Protein AF-A0A929FYB1-F1 (afdb_monomer_lite)

Foldseek 3Di:
DQDLLLVLCVVLCQQVDDDPDCVVSPPLPRPGQLPSSLVVLLVCCVDNPVNLVSLVSNLNSCVSHVSCLDPVSLVVLLVSLVVSVVPHDYDPVSNVSSVVSNVVSVVVPD

Radius of gyration: 14.01 Å; chains: 1; bounding box: 34×35×35 Å

Sequence (110 aa):
MKANLAYWAYWVGEIPEQWTSDAEMLTDGQPWSGELLLNSLLGGLENAPYRDLCAHALNALIPYRRGLDRPDLRKRVLDVIDRVTDTHEFARDSLRKLDQLSYALRSSHV

Secondary structure (DSSP, 8-state):
----HHHHHHHTT-S-S---SGGGGG-TT----SHHHHHHHHHHHHH-TTHHHHHHHHHHHHHH-GGG--HHHHHHHHHHHHHHHHHS---HHHHHHHHHHHHHHHH---

Organism: NCBI:txid2781240

Structure (mmCIF, N/CA/C/O backbone):
data_AF-A0A929FYB1-F1
#
_entry.id   AF-A0A929FYB1-F1
#
loop_
_atom_site.group_PDB
_atom_site.id
_atom_site.type_symbol
_atom_site.label_atom_id
_atom_site.label_alt_id
_atom_site.label_comp_id
_atom_site.label_asym_id
_atom_site.label_entity_id
_atom_site.label_seq_id
_atom_site.pdbx_PDB_ins_code
_atom_site.Cartn_x
_atom_site.Cartn_y
_atom_site.Cartn_z
_atom_site.occupancy
_atom_site.B_iso_or_equiv
_atom_site.auth_seq_id
_atom_site.auth_comp_id
_atom_site.auth_asym_id
_atom_site.auth_atom_id
_atom_site.pdbx_PDB_model_num
ATOM 1 N N . MET A 1 1 ? 13.240 -4.467 7.835 1.00 46.31 1 MET A N 1
ATOM 2 C CA . MET A 1 1 ? 13.465 -4.837 6.422 1.00 46.31 1 MET A CA 1
ATOM 3 C C . MET A 1 1 ? 13.013 -3.673 5.553 1.00 46.31 1 MET A C 1
ATOM 5 O O . MET A 1 1 ? 11.919 -3.172 5.787 1.00 46.31 1 MET A O 1
ATOM 9 N N . LYS A 1 2 ? 13.861 -3.172 4.649 1.00 58.88 2 LYS A N 1
ATOM 10 C CA . LYS A 1 2 ? 13.502 -2.088 3.718 1.00 58.88 2 LYS A CA 1
ATOM 11 C C . LYS A 1 2 ? 12.779 -2.739 2.533 1.00 58.88 2 LYS A C 1
ATOM 13 O O . LYS A 1 2 ? 13.331 -3.664 1.946 1.00 58.88 2 LYS A O 1
ATOM 18 N N . ALA A 1 3 ? 11.543 -2.340 2.237 1.00 66.44 3 ALA A N 1
ATOM 19 C CA . ALA A 1 3 ? 10.847 -2.840 1.052 1.00 66.44 3 ALA A CA 1
ATOM 20 C C . ALA A 1 3 ? 11.565 -2.307 -0.197 1.00 66.44 3 ALA A C 1
ATOM 22 O O . ALA A 1 3 ? 11.828 -1.106 -0.276 1.00 66.44 3 ALA A O 1
ATOM 23 N N . ASN A 1 4 ? 11.893 -3.177 -1.155 1.00 82.56 4 ASN A N 1
ATOM 24 C CA . ASN A 1 4 ? 12.414 -2.736 -2.448 1.00 82.56 4 ASN A CA 1
ATOM 25 C C . ASN A 1 4 ? 11.244 -2.223 -3.302 1.00 82.56 4 ASN A C 1
ATOM 27 O O . ASN A 1 4 ? 10.720 -2.938 -4.144 1.00 82.56 4 ASN A O 1
ATOM 31 N N . LEU A 1 5 ? 10.772 -1.008 -3.031 1.00 84.75 5 LEU A N 1
ATOM 32 C CA . LEU A 1 5 ? 9.570 -0.463 -3.667 1.00 84.75 5 LEU A CA 1
ATOM 33 C C . LEU A 1 5 ? 9.693 -0.366 -5.191 1.00 84.75 5 LEU A C 1
ATOM 35 O O . LEU A 1 5 ? 8.701 -0.576 -5.877 1.00 84.75 5 LEU A O 1
ATOM 39 N N . ALA A 1 6 ? 10.898 -0.118 -5.711 1.00 82.62 6 ALA A N 1
ATOM 40 C CA . ALA A 1 6 ? 11.159 -0.100 -7.146 1.00 82.62 6 ALA A CA 1
ATOM 41 C C . ALA A 1 6 ? 10.935 -1.488 -7.774 1.00 82.62 6 ALA A C 1
ATOM 43 O O . ALA A 1 6 ? 10.282 -1.592 -8.806 1.00 82.62 6 ALA A O 1
ATOM 44 N N . TYR A 1 7 ? 11.370 -2.565 -7.110 1.00 83.56 7 TYR A N 1
ATOM 45 C CA . TYR A 1 7 ? 11.063 -3.937 -7.538 1.00 83.56 7 TYR A CA 1
ATOM 46 C C . TYR A 1 7 ? 9.561 -4.221 -7.586 1.00 83.56 7 TYR A C 1
ATOM 48 O O . TYR A 1 7 ? 9.061 -4.796 -8.548 1.00 83.56 7 TYR A O 1
ATOM 56 N N . TRP A 1 8 ? 8.834 -3.810 -6.547 1.00 86.19 8 TRP A N 1
ATOM 57 C CA . TRP A 1 8 ? 7.390 -4.019 -6.488 1.00 86.19 8 TRP A CA 1
ATOM 58 C C . TRP A 1 8 ? 6.661 -3.197 -7.551 1.00 86.19 8 TRP A C 1
ATOM 60 O O . TRP A 1 8 ? 5.747 -3.716 -8.181 1.00 86.19 8 TRP A O 1
ATOM 70 N N . ALA A 1 9 ? 7.095 -1.959 -7.791 1.00 86.12 9 ALA A N 1
ATOM 71 C CA . ALA A 1 9 ? 6.581 -1.097 -8.851 1.00 86.12 9 ALA A CA 1
ATOM 72 C C . ALA A 1 9 ? 6.799 -1.702 -10.246 1.00 86.12 9 ALA A C 1
ATOM 74 O O . ALA A 1 9 ? 5.881 -1.721 -11.061 1.00 86.12 9 ALA A O 1
ATOM 75 N N . TYR A 1 10 ? 7.985 -2.258 -10.502 1.00 84.00 10 TYR A N 1
ATOM 76 C CA . TYR A 1 10 ? 8.262 -3.005 -11.727 1.00 84.00 10 TYR A CA 1
ATOM 77 C C . TYR A 1 10 ? 7.347 -4.228 -11.866 1.00 84.00 10 TYR A C 1
ATOM 79 O O . TYR A 1 10 ? 6.719 -4.417 -12.903 1.00 84.00 10 TYR A O 1
ATOM 87 N N . TRP A 1 11 ? 7.195 -5.022 -10.802 1.00 85.56 11 TRP A N 1
ATOM 88 C CA . TRP A 1 11 ? 6.376 -6.236 -10.836 1.00 85.56 11 TRP A CA 1
ATOM 89 C C . TRP A 1 11 ? 4.887 -5.964 -11.099 1.00 85.56 11 TRP A C 1
ATOM 91 O O . TRP A 1 11 ? 4.240 -6.736 -11.803 1.00 85.56 11 TRP A O 1
ATOM 101 N N . VAL A 1 12 ? 4.343 -4.854 -10.586 1.00 87.50 12 VAL A N 1
ATOM 102 C CA . VAL A 1 12 ? 2.955 -4.436 -10.876 1.00 87.50 12 VAL A CA 1
ATOM 103 C C . VAL A 1 12 ? 2.799 -3.744 -12.239 1.00 87.50 12 VAL A C 1
ATOM 105 O O . VAL A 1 12 ? 1.701 -3.304 -12.573 1.00 87.50 12 VAL A O 1
ATOM 108 N N . GLY A 1 13 ? 3.877 -3.638 -13.025 1.00 86.38 13 GLY A N 1
ATOM 109 C CA . GLY A 1 13 ? 3.880 -3.030 -14.357 1.00 86.38 13 GLY A CA 1
ATOM 110 C C . GLY A 1 13 ? 3.882 -1.501 -14.359 1.00 86.38 13 GLY A C 1
ATOM 111 O O . GLY A 1 13 ? 3.532 -0.894 -15.367 1.00 86.38 13 GLY A O 1
ATOM 112 N N . GLU A 1 14 ? 4.238 -0.860 -13.243 1.00 85.75 14 GLU A N 1
ATOM 113 C CA . GLU A 1 14 ? 4.290 0.603 -13.152 1.00 85.75 14 GLU A CA 1
ATOM 114 C C . GLU A 1 14 ? 5.549 1.200 -13.787 1.00 85.75 14 GLU A C 1
ATOM 116 O O . GLU A 1 14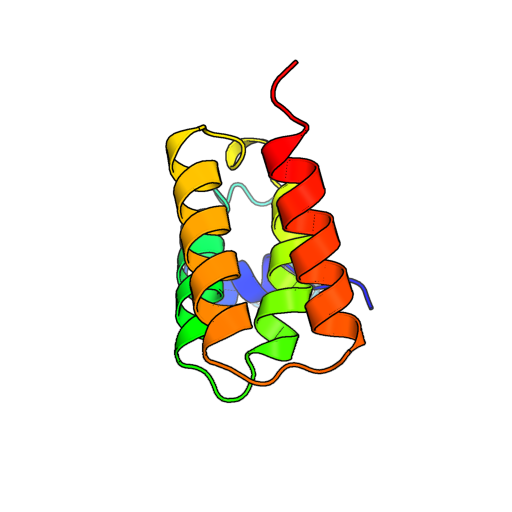 ? 5.532 2.338 -14.252 1.00 85.75 14 GLU A O 1
ATOM 121 N N . ILE A 1 15 ? 6.631 0.426 -13.814 1.00 84.00 15 ILE A N 1
ATOM 122 C CA . ILE A 1 15 ? 7.876 0.774 -14.494 1.00 84.00 15 ILE A CA 1
ATOM 123 C C . ILE A 1 15 ? 7.855 0.053 -15.850 1.00 84.00 15 ILE A C 1
ATOM 125 O O . ILE A 1 15 ? 7.897 -1.180 -15.861 1.00 84.00 15 ILE A O 1
ATOM 129 N N . PRO A 1 16 ? 7.723 0.777 -16.977 1.00 75.19 16 PRO A N 1
ATOM 130 C CA . PRO A 1 16 ? 7.608 0.169 -18.300 1.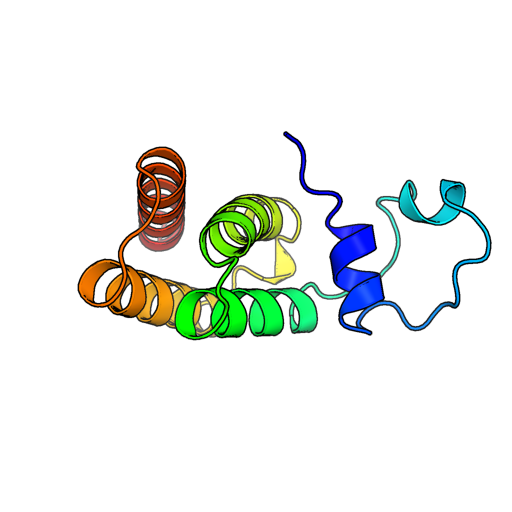00 75.19 16 PRO A CA 1
ATOM 131 C C . PRO A 1 16 ? 8.945 -0.359 -18.841 1.00 75.19 16 PRO A C 1
ATOM 133 O O . PRO A 1 16 ? 8.947 -1.145 -19.789 1.00 75.19 16 PRO A O 1
ATOM 136 N N . GLU A 1 17 ? 10.083 0.072 -18.285 1.00 76.94 17 GLU A N 1
ATOM 137 C CA . GLU A 1 17 ? 11.404 -0.388 -18.702 1.00 76.94 17 GLU A CA 1
ATOM 138 C C . GLU A 1 17 ? 11.627 -1.858 -18.338 1.00 76.94 17 GLU A C 1
ATOM 140 O O . GLU A 1 17 ? 11.501 -2.253 -17.182 1.00 76.94 17 GLU A O 1
ATOM 145 N N . GLN A 1 18 ? 12.044 -2.668 -19.313 1.00 74.06 18 GLN A N 1
ATOM 146 C CA . GLN A 1 18 ? 12.481 -4.034 -19.053 1.00 74.06 18 GLN A CA 1
ATOM 147 C C . GLN A 1 18 ? 13.856 -4.014 -18.380 1.00 74.06 18 GLN A C 1
ATOM 149 O O . GLN A 1 18 ? 14.853 -3.663 -19.012 1.00 74.06 18 GLN A O 1
ATOM 154 N N . TRP A 1 19 ? 13.916 -4.430 -17.117 1.00 73.06 19 TRP A N 1
ATOM 155 C CA . TRP A 1 19 ? 15.187 -4.558 -16.411 1.00 73.06 19 TRP A CA 1
ATOM 156 C C . TRP A 1 19 ? 15.906 -5.848 -16.800 1.00 73.06 19 TRP A C 1
ATOM 158 O O . TRP A 1 19 ? 15.334 -6.939 -16.809 1.00 73.06 19 TRP A O 1
ATOM 168 N N . THR A 1 20 ? 17.182 -5.703 -17.135 1.00 74.62 20 THR A N 1
ATOM 169 C CA . THR A 1 20 ? 18.097 -6.787 -17.509 1.00 74.62 20 THR A CA 1
ATOM 170 C C . THR A 1 20 ? 19.098 -7.107 -16.398 1.00 74.62 20 THR A C 1
ATOM 172 O O . THR A 1 20 ? 19.780 -8.131 -16.468 1.00 74.62 20 THR A O 1
ATOM 175 N N . SER A 1 21 ? 19.1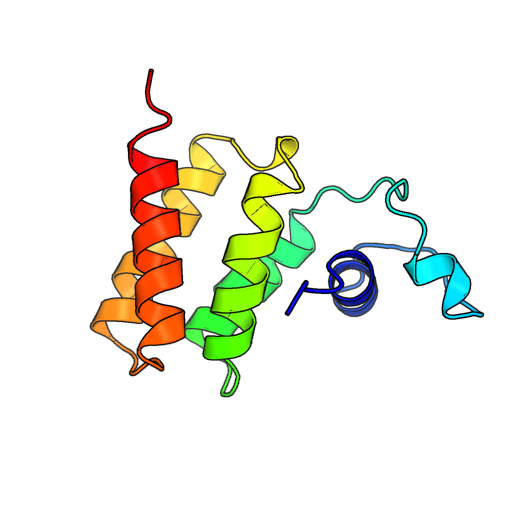76 -6.270 -15.355 1.00 70.75 21 SER A N 1
ATOM 176 C CA . SER A 1 21 ? 20.047 -6.476 -14.196 1.00 70.75 21 SER A CA 1
ATOM 177 C C . SER A 1 21 ? 19.458 -5.915 -12.900 1.00 70.75 21 SER A C 1
ATOM 179 O O . SER A 1 21 ? 18.869 -4.836 -12.885 1.00 70.75 21 SER A O 1
ATOM 181 N N . ASP A 1 22 ? 19.741 -6.582 -11.778 1.00 67.81 22 ASP A N 1
ATOM 182 C CA . ASP A 1 22 ? 19.376 -6.120 -10.433 1.00 67.81 22 ASP A CA 1
ATOM 183 C C . ASP A 1 22 ? 19.969 -4.742 -10.075 1.00 67.81 22 ASP A C 1
ATOM 185 O O . ASP A 1 22 ? 19.460 -4.053 -9.191 1.00 67.81 22 ASP A O 1
ATOM 189 N N . ALA A 1 23 ? 21.026 -4.301 -10.768 1.00 66.50 23 ALA A N 1
ATOM 190 C CA . ALA A 1 23 ? 21.598 -2.968 -10.581 1.00 66.50 23 ALA A CA 1
ATOM 191 C C . ALA A 1 23 ? 20.607 -1.844 -10.946 1.00 66.50 23 ALA A C 1
ATOM 193 O O . ALA A 1 23 ? 20.613 -0.791 -10.309 1.00 66.50 23 ALA A O 1
ATOM 194 N N . GLU A 1 24 ? 19.715 -2.081 -11.913 1.00 62.50 24 GLU A N 1
ATOM 195 C CA . GLU A 1 24 ? 18.678 -1.130 -12.345 1.00 62.50 24 GLU A CA 1
ATOM 196 C C . GLU A 1 24 ? 17.577 -0.970 -11.279 1.00 62.50 24 GLU A C 1
ATOM 198 O O . GLU A 1 24 ? 16.936 0.077 -11.167 1.00 62.50 24 GLU A O 1
ATOM 203 N N . MET A 1 25 ? 17.434 -1.968 -10.401 1.00 63.12 25 MET A N 1
ATOM 204 C CA . MET A 1 25 ? 16.515 -1.947 -9.259 1.00 63.12 25 MET A CA 1
ATOM 205 C C . MET A 1 25 ? 16.990 -1.019 -8.131 1.00 63.12 25 MET A C 1
ATOM 207 O O . MET A 1 25 ? 16.205 -0.685 -7.244 1.00 63.12 25 MET A O 1
ATOM 211 N N . LEU A 1 26 ? 18.273 -0.629 -8.128 1.00 63.41 26 LEU A N 1
ATOM 212 C CA . LEU A 1 26 ? 18.876 0.232 -7.102 1.00 63.41 26 LEU A CA 1
ATOM 213 C C . LEU A 1 26 ? 18.792 1.723 -7.450 1.00 63.41 26 LEU A C 1
ATOM 215 O O . LEU A 1 26 ? 19.105 2.571 -6.612 1.00 63.41 26 LEU A O 1
ATOM 219 N N . THR A 1 27 ? 18.361 2.065 -8.665 1.00 59.56 27 THR A N 1
ATOM 220 C CA . THR A 1 27 ? 18.146 3.455 -9.064 1.00 59.56 27 THR A CA 1
ATOM 221 C C . THR A 1 27 ? 16.842 3.995 -8.471 1.00 59.56 27 THR A C 1
ATOM 223 O O . THR A 1 27 ? 15.783 3.948 -9.091 1.00 59.56 27 THR A O 1
ATOM 226 N N . ASP A 1 28 ? 16.943 4.596 -7.279 1.00 56.12 28 ASP A N 1
ATOM 227 C CA . ASP A 1 28 ? 15.876 5.339 -6.569 1.00 56.12 28 ASP A CA 1
ATOM 228 C C . ASP A 1 28 ? 15.240 6.493 -7.405 1.00 56.12 28 ASP A C 1
ATOM 230 O O . ASP A 1 28 ? 14.283 7.138 -6.971 1.00 56.12 28 ASP A O 1
ATOM 234 N N . GLY A 1 29 ? 15.763 6.769 -8.608 1.00 56.44 29 GLY A N 1
ATOM 235 C CA . GLY A 1 29 ? 15.394 7.883 -9.490 1.00 56.44 29 GLY A CA 1
ATOM 236 C C . GLY A 1 29 ? 14.458 7.562 -10.664 1.00 56.44 29 GLY A C 1
ATOM 237 O O . GLY A 1 29 ? 14.177 8.466 -11.445 1.00 56.44 29 GLY A O 1
ATOM 238 N N . GLN A 1 30 ? 13.976 6.324 -10.820 1.00 63.94 30 GLN A N 1
ATOM 239 C CA . GLN A 1 30 ? 13.027 5.978 -11.892 1.00 63.94 30 GLN A CA 1
ATOM 240 C C . GLN A 1 30 ? 11.695 6.759 -11.726 1.00 63.94 30 GLN A C 1
ATOM 242 O O . GLN A 1 30 ? 11.145 6.776 -10.612 1.00 63.94 30 GLN A O 1
ATOM 247 N N . PRO A 1 31 ? 11.166 7.424 -12.778 1.00 71.06 31 PRO A N 1
ATOM 248 C CA . PRO A 1 31 ? 9.978 8.275 -12.696 1.00 71.06 31 PRO A CA 1
ATOM 249 C C . PRO A 1 31 ? 8.691 7.438 -12.711 1.00 71.06 31 PRO A C 1
ATOM 251 O O . PRO A 1 31 ? 7.959 7.411 -13.694 1.00 71.06 31 PRO A O 1
ATOM 254 N N . TRP A 1 32 ? 8.393 6.765 -11.601 1.00 82.75 32 TRP A N 1
ATOM 255 C CA . TRP A 1 32 ? 7.119 6.071 -11.398 1.00 82.75 32 TRP A CA 1
ATOM 256 C C . TRP A 1 32 ? 6.268 6.767 -10.334 1.00 82.75 32 TRP A C 1
ATOM 258 O O . TRP A 1 32 ? 6.789 7.298 -9.347 1.00 82.75 32 TRP A O 1
ATOM 268 N N . SER A 1 33 ? 4.951 6.780 -10.550 1.00 85.06 33 SER A N 1
ATOM 269 C CA . SER A 1 33 ? 4.006 7.612 -9.792 1.00 85.06 33 SER A CA 1
ATOM 270 C C . SER A 1 33 ? 3.774 7.137 -8.353 1.00 85.06 33 SER A C 1
ATOM 272 O O . SER A 1 33 ? 3.548 7.942 -7.453 1.00 85.06 33 SER A O 1
ATOM 274 N N . GLY A 1 34 ? 3.858 5.831 -8.122 1.00 89.25 34 GLY A N 1
ATOM 275 C CA . GLY A 1 34 ? 3.416 5.168 -6.906 1.00 89.25 34 GLY A CA 1
ATOM 276 C C . GLY A 1 34 ? 1.962 4.703 -6.925 1.00 89.25 34 GLY A C 1
ATOM 277 O O . GLY A 1 34 ? 1.579 3.935 -6.044 1.00 89.25 34 GLY A O 1
ATOM 278 N N . GLU A 1 35 ? 1.136 5.161 -7.870 1.00 91.00 35 GLU A N 1
ATOM 279 C CA . GLU A 1 35 ? -0.314 4.952 -7.826 1.00 91.00 35 GLU A CA 1
ATOM 280 C C . GLU A 1 35 ? -0.712 3.512 -8.170 1.00 91.00 35 GLU A C 1
ATOM 282 O O . GLU A 1 35 ? -1.595 2.950 -7.517 1.00 91.00 35 GLU A O 1
ATOM 287 N N . LEU A 1 36 ? -0.058 2.881 -9.152 1.00 91.94 36 LEU A N 1
ATOM 288 C CA . LEU A 1 36 ? -0.353 1.486 -9.503 1.00 91.94 36 LEU A CA 1
ATOM 289 C C . LEU A 1 36 ? 0.089 0.538 -8.389 1.00 91.94 36 LEU A C 1
ATOM 291 O O . LEU A 1 36 ? -0.688 -0.332 -7.986 1.00 91.94 36 LEU A O 1
ATOM 295 N N . LEU A 1 37 ? 1.275 0.754 -7.818 1.00 93.31 37 LEU A N 1
ATOM 296 C CA . LEU A 1 37 ? 1.711 -0.010 -6.657 1.00 93.31 37 LEU A CA 1
ATOM 297 C C . LEU A 1 37 ? 0.789 0.209 -5.454 1.00 93.31 37 LEU A C 1
ATOM 299 O O . LEU A 1 37 ? 0.399 -0.765 -4.815 1.00 93.31 37 LEU A O 1
ATOM 303 N N . LEU A 1 38 ? 0.383 1.449 -5.166 1.00 94.38 38 LEU A N 1
ATOM 304 C CA . LEU A 1 38 ? -0.581 1.737 -4.102 1.00 94.38 38 LEU A CA 1
ATOM 305 C C . LEU A 1 38 ? -1.870 0.931 -4.302 1.00 94.38 38 LEU A C 1
ATOM 307 O O . LEU A 1 38 ? -2.317 0.248 -3.383 1.00 94.38 38 LEU A O 1
ATOM 311 N N . ASN A 1 39 ? -2.433 0.954 -5.511 1.00 94.44 39 ASN A N 1
ATOM 312 C CA . ASN A 1 39 ? -3.636 0.196 -5.850 1.00 94.44 39 ASN A CA 1
ATOM 313 C C . ASN A 1 39 ? -3.453 -1.311 -5.642 1.00 94.44 39 ASN A C 1
ATOM 315 O O . ASN A 1 39 ? -4.313 -1.954 -5.038 1.00 94.44 39 ASN A O 1
ATOM 319 N N . SER A 1 40 ? -2.329 -1.864 -6.100 1.00 94.88 40 SER A N 1
ATOM 320 C CA . SER A 1 40 ? -2.024 -3.284 -5.931 1.00 94.88 40 SER A CA 1
ATOM 321 C C . SER A 1 40 ? -1.871 -3.670 -4.460 1.00 94.88 40 SER A C 1
ATOM 323 O O . SER A 1 40 ? -2.311 -4.750 -4.067 1.00 94.88 40 SER A O 1
ATOM 325 N N . LEU A 1 41 ? -1.259 -2.813 -3.639 1.00 95.50 41 LEU A N 1
ATOM 326 C CA . LEU A 1 41 ? -1.074 -3.067 -2.211 1.00 95.50 41 LEU A CA 1
ATOM 327 C C . LEU A 1 41 ? -2.396 -2.998 -1.446 1.00 95.50 41 LEU A C 1
ATOM 329 O O . LEU A 1 41 ? -2.638 -3.854 -0.600 1.00 95.50 41 LEU A O 1
ATOM 333 N N . LEU A 1 42 ? -3.265 -2.034 -1.768 1.00 95.81 42 LEU A N 1
ATOM 334 C CA . LEU A 1 42 ? -4.604 -1.950 -1.180 1.00 95.81 42 LEU A CA 1
ATOM 335 C C . LEU A 1 42 ? -5.447 -3.179 -1.546 1.00 95.81 42 LEU A C 1
ATOM 337 O O . LEU A 1 42 ? -6.011 -3.811 -0.660 1.00 95.81 42 LEU A O 1
ATOM 341 N N . GLY A 1 43 ? -5.447 -3.590 -2.819 1.00 95.75 43 GLY A N 1
ATOM 342 C CA . GLY A 1 43 ? -6.128 -4.821 -3.234 1.00 95.75 43 GLY A CA 1
ATOM 343 C C . GLY A 1 43 ? -5.551 -6.078 -2.571 1.00 95.75 43 GLY A C 1
ATOM 344 O O . GLY A 1 43 ? -6.296 -7.002 -2.241 1.00 95.75 43 GLY A O 1
ATOM 345 N N . GLY A 1 44 ? -4.236 -6.103 -2.331 1.00 95.31 44 GLY A N 1
ATOM 346 C CA . GLY A 1 44 ? -3.551 -7.186 -1.628 1.00 95.31 44 GLY A CA 1
ATOM 347 C C . GLY A 1 44 ? -3.874 -7.255 -0.134 1.00 95.31 44 GLY A C 1
ATOM 348 O O . GLY A 1 44 ? -4.019 -8.354 0.395 1.00 95.31 44 GLY A O 1
ATOM 349 N N . LEU A 1 45 ? -4.055 -6.116 0.541 1.00 95.38 45 LEU A N 1
ATOM 350 C CA . LEU A 1 45 ? -4.520 -6.092 1.933 1.00 95.38 45 LEU A CA 1
ATOM 351 C C . LEU A 1 45 ? -5.885 -6.765 2.096 1.00 95.38 45 LEU A C 1
ATOM 353 O O . LEU A 1 45 ? -6.107 -7.449 3.089 1.00 95.38 45 LEU A O 1
ATOM 357 N N . GLU A 1 46 ? -6.773 -6.570 1.123 1.00 94.50 46 GLU A N 1
ATOM 358 C CA . GLU A 1 46 ? -8.141 -7.085 1.175 1.00 94.50 46 GLU A CA 1
ATOM 359 C C . GLU A 1 46 ? -8.253 -8.553 0.766 1.00 94.50 46 GLU A C 1
ATOM 361 O O . GLU A 1 46 ? -9.091 -9.269 1.300 1.00 94.50 46 GLU A O 1
ATOM 366 N N . ASN A 1 47 ? -7.448 -8.998 -0.203 1.00 94.75 47 ASN A N 1
ATOM 367 C CA . ASN A 1 47 ? -7.712 -10.266 -0.891 1.00 94.75 47 ASN A CA 1
ATOM 368 C C . ASN A 1 47 ? -6.541 -11.254 -0.865 1.00 94.75 47 ASN A C 1
ATOM 370 O O . ASN A 1 47 ? -6.741 -12.438 -1.138 1.00 94.75 47 ASN A O 1
ATOM 374 N N . ALA A 1 48 ? -5.311 -10.806 -0.593 1.00 92.44 48 ALA A N 1
ATOM 375 C CA . ALA A 1 48 ? -4.143 -11.665 -0.743 1.00 92.44 48 ALA A CA 1
ATOM 376 C C . ALA A 1 48 ? -3.831 -12.466 0.535 1.00 92.44 48 ALA A C 1
ATOM 378 O O . ALA A 1 48 ? -3.933 -11.951 1.652 1.00 92.44 48 ALA A O 1
ATOM 379 N N . PRO A 1 49 ? -3.326 -13.708 0.400 1.00 90.38 49 PRO A N 1
ATOM 380 C CA . PRO A 1 49 ? -2.839 -14.481 1.544 1.00 90.38 49 PRO A CA 1
ATOM 381 C C . PRO A 1 49 ? -1.581 -13.863 2.181 1.00 90.38 49 PRO A C 1
ATOM 383 O O . PRO A 1 49 ? -1.264 -14.162 3.326 1.00 90.38 49 PRO A O 1
ATOM 386 N N . TYR A 1 50 ? -0.879 -12.977 1.467 1.00 91.25 50 TYR A N 1
ATOM 387 C CA . TYR A 1 50 ? 0.319 -12.259 1.918 1.00 91.25 50 TYR A CA 1
ATOM 388 C C . TYR A 1 50 ? 0.019 -10.821 2.388 1.00 91.25 50 TYR A C 1
ATOM 390 O O . TYR A 1 50 ? 0.859 -9.930 2.263 1.00 91.25 50 TYR A O 1
ATOM 398 N N . ARG A 1 51 ? -1.171 -10.579 2.948 1.00 94.50 51 ARG A N 1
ATOM 399 C CA . ARG A 1 51 ? -1.632 -9.257 3.415 1.00 94.50 51 ARG A CA 1
ATOM 400 C C . ARG A 1 51 ? -0.659 -8.541 4.366 1.00 94.50 51 ARG A C 1
ATOM 402 O O . ARG A 1 51 ? -0.481 -7.331 4.256 1.00 94.50 51 ARG A O 1
ATOM 409 N N . ASP A 1 52 ? 0.048 -9.267 5.233 1.00 92.94 52 ASP A N 1
ATOM 410 C CA . ASP A 1 52 ? 1.082 -8.697 6.113 1.00 92.94 52 ASP A CA 1
ATOM 411 C C . ASP A 1 52 ? 2.233 -8.048 5.328 1.00 92.94 52 ASP A C 1
ATOM 413 O O . ASP A 1 52 ? 2.710 -6.961 5.661 1.00 92.94 52 ASP A O 1
ATOM 417 N N . LEU A 1 53 ? 2.641 -8.674 4.223 1.00 9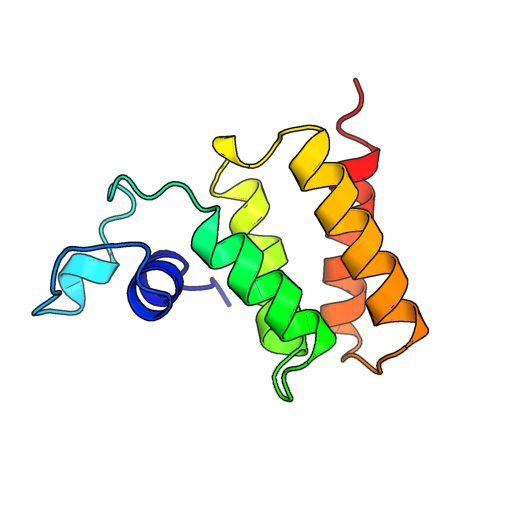2.25 53 LEU A N 1
ATOM 418 C CA . LEU A 1 53 ? 3.662 -8.127 3.335 1.00 92.25 53 LEU A CA 1
ATOM 419 C C . LEU A 1 53 ? 3.156 -6.860 2.635 1.00 92.25 53 LEU A C 1
ATOM 421 O O . LEU A 1 53 ? 3.904 -5.886 2.523 1.00 92.25 53 LEU A O 1
ATOM 425 N N . CYS A 1 54 ? 1.879 -6.835 2.243 1.00 93.75 54 CYS A N 1
ATOM 426 C CA . CYS A 1 54 ? 1.243 -5.636 1.701 1.00 93.75 54 CYS A CA 1
ATOM 427 C C . CYS A 1 54 ? 1.215 -4.494 2.728 1.00 93.75 54 CYS A C 1
ATOM 429 O O . CYS A 1 54 ? 1.570 -3.369 2.381 1.00 93.75 54 CYS A O 1
ATOM 431 N N . ALA A 1 55 ? 0.896 -4.775 3.998 1.00 93.62 55 ALA A N 1
ATOM 432 C CA . ALA A 1 55 ? 0.927 -3.785 5.080 1.00 93.62 55 ALA A CA 1
ATOM 433 C C . ALA A 1 55 ? 2.335 -3.197 5.276 1.00 93.62 55 ALA A C 1
ATOM 435 O O . ALA A 1 55 ? 2.515 -1.982 5.397 1.00 93.62 55 ALA A O 1
ATOM 436 N N . HIS A 1 56 ? 3.360 -4.052 5.255 1.00 93.06 56 HIS A N 1
ATOM 437 C CA . HIS A 1 56 ? 4.752 -3.620 5.339 1.00 93.06 56 HIS A CA 1
ATOM 438 C C . HIS A 1 56 ? 5.172 -2.724 4.168 1.00 93.06 56 HIS A C 1
ATOM 440 O O . HIS A 1 56 ? 5.813 -1.693 4.396 1.00 93.06 56 HIS A O 1
ATOM 446 N N . ALA A 1 57 ? 4.827 -3.108 2.938 1.00 92.19 57 ALA A N 1
ATOM 447 C CA . ALA A 1 57 ? 5.159 -2.352 1.736 1.00 92.19 57 ALA A CA 1
ATOM 448 C C . ALA A 1 57 ? 4.394 -1.021 1.668 1.00 92.19 57 ALA A C 1
ATOM 450 O O . ALA A 1 57 ? 4.996 0.004 1.354 1.00 92.19 57 ALA A O 1
ATOM 451 N N . LEU A 1 58 ? 3.114 -1.001 2.049 1.00 92.69 58 LEU A N 1
ATOM 452 C CA . LEU A 1 58 ? 2.293 0.211 2.072 1.00 92.69 58 LEU A CA 1
ATOM 453 C C . LEU A 1 58 ? 2.866 1.261 3.034 1.00 92.69 58 LEU A C 1
ATOM 455 O O . LEU A 1 58 ? 3.032 2.423 2.664 1.00 92.69 58 LEU A O 1
ATOM 459 N N . ASN A 1 59 ? 3.260 0.839 4.239 1.00 91.81 59 ASN A N 1
ATOM 460 C CA . ASN A 1 59 ? 3.902 1.717 5.218 1.00 91.81 59 ASN A CA 1
ATOM 461 C C . ASN A 1 59 ? 5.264 2.256 4.738 1.00 91.81 59 ASN A C 1
ATOM 463 O O . ASN A 1 59 ? 5.717 3.293 5.216 1.00 91.81 59 ASN A O 1
ATOM 467 N N . ALA A 1 60 ? 5.950 1.556 3.830 1.00 90.50 60 ALA A N 1
ATOM 468 C CA . ALA A 1 60 ? 7.179 2.051 3.211 1.00 90.50 60 ALA A CA 1
ATOM 469 C C . ALA A 1 60 ? 6.898 2.996 2.028 1.00 90.50 60 ALA A C 1
ATOM 471 O O . ALA A 1 60 ? 7.651 3.947 1.824 1.00 90.50 60 ALA A O 1
ATOM 472 N N . LEU A 1 61 ? 5.825 2.751 1.268 1.00 89.75 61 LEU A N 1
ATOM 473 C CA . LEU A 1 61 ? 5.481 3.484 0.049 1.00 89.75 61 LEU A CA 1
ATOM 474 C C . LEU A 1 61 ? 5.084 4.936 0.318 1.00 89.75 61 LEU A C 1
ATOM 476 O O . LEU A 1 61 ? 5.620 5.840 -0.320 1.00 89.75 61 LEU A O 1
ATOM 480 N N . ILE A 1 62 ? 4.167 5.162 1.262 1.00 85.25 62 ILE A N 1
ATOM 481 C CA . ILE A 1 62 ? 3.588 6.491 1.503 1.00 85.25 62 ILE A CA 1
ATOM 482 C C . ILE A 1 62 ? 4.661 7.542 1.860 1.00 85.25 62 ILE A C 1
ATOM 484 O O . ILE A 1 62 ? 4.684 8.595 1.221 1.00 85.25 62 ILE A O 1
ATOM 488 N N . PRO A 1 63 ? 5.619 7.281 2.776 1.00 82.62 63 PRO A N 1
ATOM 489 C CA . PRO A 1 63 ? 6.704 8.230 3.042 1.00 82.62 63 PRO A CA 1
ATOM 490 C C . PRO A 1 63 ? 7.677 8.410 1.866 1.00 82.62 63 PRO A C 1
ATOM 492 O O . PRO A 1 63 ? 8.295 9.467 1.736 1.00 82.62 63 PRO A O 1
ATOM 495 N N . TYR A 1 64 ? 7.846 7.379 1.029 1.00 83.56 64 TYR A N 1
ATOM 496 C CA . TYR A 1 64 ? 8.791 7.375 -0.093 1.00 83.56 64 TYR A CA 1
ATOM 497 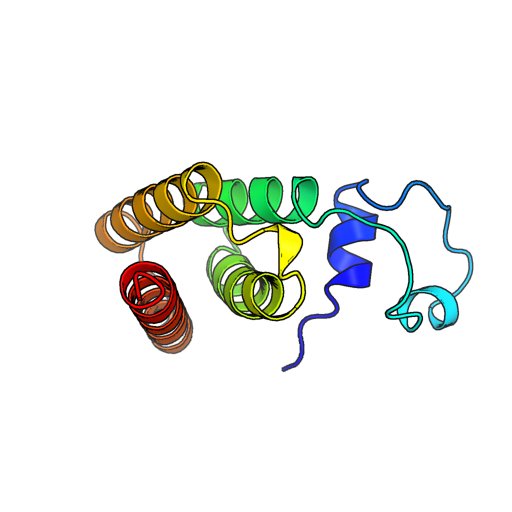C C . TYR A 1 64 ? 8.270 8.162 -1.307 1.00 83.56 64 TYR A C 1
ATOM 499 O O . TYR A 1 64 ? 9.051 8.801 -2.014 1.00 83.56 64 TYR A O 1
ATOM 507 N N . ARG A 1 65 ? 6.950 8.179 -1.537 1.00 82.50 65 ARG A N 1
ATOM 508 C CA . ARG A 1 65 ? 6.308 8.922 -2.633 1.00 82.50 65 ARG A CA 1
ATOM 509 C C . ARG A 1 65 ? 5.362 9.996 -2.102 1.00 82.50 65 ARG A C 1
ATOM 511 O O . ARG A 1 65 ? 4.153 9.805 -2.043 1.00 82.50 65 ARG A O 1
ATOM 518 N N . ARG A 1 66 ? 5.913 11.185 -1.826 1.00 72.44 66 ARG A N 1
ATOM 519 C CA . ARG A 1 66 ? 5.139 12.370 -1.395 1.00 72.44 66 ARG A CA 1
ATOM 520 C C . ARG A 1 66 ? 4.012 12.770 -2.360 1.00 72.44 66 ARG A C 1
ATOM 522 O O . ARG A 1 66 ? 3.044 13.375 -1.924 1.00 72.44 66 ARG A O 1
ATOM 529 N N . GLY A 1 67 ? 4.109 12.414 -3.645 1.00 75.19 67 GLY A N 1
ATOM 530 C CA . GLY A 1 67 ? 3.043 12.639 -4.633 1.00 75.19 67 GLY A CA 1
ATOM 531 C C . GLY A 1 67 ? 1.749 11.856 -4.364 1.00 75.19 67 GLY A C 1
ATOM 532 O O . GLY A 1 67 ? 0.709 12.210 -4.908 1.00 75.19 67 GLY A O 1
ATOM 533 N N . LEU A 1 68 ? 1.796 10.836 -3.499 1.00 81.19 68 LEU A N 1
ATOM 534 C CA . LEU A 1 68 ? 0.625 10.063 -3.076 1.00 81.19 68 LEU A CA 1
ATOM 535 C C . LEU A 1 68 ? -0.154 10.724 -1.934 1.00 81.19 68 LEU A C 1
ATOM 537 O O . LEU A 1 68 ? -1.231 10.245 -1.579 1.00 81.19 68 LEU A O 1
ATOM 541 N N . ASP A 1 69 ? 0.352 11.821 -1.365 1.00 77.19 69 ASP A N 1
ATOM 542 C CA . ASP A 1 69 ? -0.307 12.531 -0.272 1.00 77.19 69 ASP A CA 1
ATOM 543 C C . ASP A 1 69 ? -1.409 13.482 -0.771 1.00 77.19 69 ASP A C 1
ATOM 545 O O . ASP A 1 69 ? -1.387 14.693 -0.550 1.00 77.19 69 ASP A O 1
ATOM 549 N N . ARG A 1 70 ? -2.380 12.922 -1.498 1.00 86.62 70 ARG A N 1
ATOM 550 C CA . ARG A 1 70 ? -3.580 13.631 -1.953 1.00 86.62 70 ARG A CA 1
ATOM 551 C C . ARG A 1 70 ? -4.781 13.272 -1.069 1.00 86.62 70 ARG A C 1
ATOM 553 O O . ARG A 1 70 ? -4.882 12.116 -0.648 1.00 86.62 70 ARG A O 1
ATOM 560 N N . PRO A 1 71 ? -5.719 14.202 -0.801 1.00 87.56 71 PRO A N 1
ATOM 561 C CA . PRO A 1 71 ? -6.858 13.937 0.085 1.00 87.56 71 PRO A CA 1
ATOM 562 C C . PRO A 1 71 ? -7.720 12.731 -0.323 1.00 87.56 71 PRO A C 1
ATOM 564 O O . PRO A 1 71 ? -8.180 11.984 0.539 1.00 87.56 71 PRO A O 1
ATOM 567 N N . ASP A 1 72 ? -7.915 12.518 -1.626 1.00 89.31 72 ASP A N 1
ATOM 568 C CA . ASP A 1 72 ? -8.667 11.395 -2.195 1.00 89.31 72 ASP A CA 1
ATOM 569 C C . ASP A 1 72 ? -7.978 10.047 -1.934 1.00 89.31 72 ASP A C 1
ATOM 571 O O . ASP A 1 72 ? -8.604 9.117 -1.416 1.00 89.31 72 ASP A O 1
ATOM 575 N N . LEU A 1 73 ? -6.675 9.958 -2.223 1.00 89.38 73 LEU A N 1
ATOM 576 C CA . LEU A 1 73 ? -5.877 8.756 -1.983 1.00 89.38 73 LEU A CA 1
ATOM 577 C C . LEU A 1 73 ? -5.774 8.454 -0.492 1.00 89.38 73 LEU A C 1
ATOM 579 O O . LEU A 1 73 ? -5.957 7.313 -0.077 1.00 89.38 73 LEU A O 1
ATOM 583 N N . ARG A 1 74 ? -5.548 9.485 0.322 1.00 90.12 74 ARG A N 1
ATOM 584 C CA . ARG A 1 74 ? -5.482 9.379 1.777 1.00 90.12 74 ARG A CA 1
ATOM 585 C C . ARG A 1 74 ? -6.765 8.796 2.358 1.00 90.12 74 ARG A C 1
ATOM 587 O O . ARG A 1 74 ? -6.698 7.841 3.128 1.00 90.12 74 ARG A O 1
ATOM 594 N N . LYS A 1 75 ? -7.922 9.344 1.972 1.00 92.50 75 LYS A N 1
ATOM 595 C CA . LYS A 1 75 ? -9.225 8.826 2.402 1.00 92.50 75 LYS A CA 1
ATOM 596 C C . LYS A 1 75 ? -9.375 7.357 2.014 1.00 92.50 75 LYS A C 1
ATOM 598 O O . LYS A 1 75 ? -9.708 6.538 2.859 1.00 92.50 75 LYS A O 1
ATOM 603 N N . ARG A 1 76 ? -9.047 7.011 0.768 1.00 94.19 76 ARG A N 1
ATOM 604 C CA . ARG A 1 76 ? -9.136 5.630 0.287 1.00 94.19 76 ARG A CA 1
ATOM 605 C C . ARG A 1 76 ? -8.227 4.668 1.057 1.00 94.19 76 ARG A C 1
ATOM 607 O O . ARG A 1 76 ? -8.650 3.555 1.347 1.00 94.19 76 ARG A O 1
ATOM 614 N N . VAL A 1 77 ? -6.999 5.075 1.385 1.00 94.06 77 VAL A N 1
ATOM 615 C CA . VAL A 1 77 ? -6.080 4.262 2.197 1.00 94.06 77 VAL A CA 1
ATOM 616 C C . VAL A 1 77 ? -6.667 4.023 3.586 1.00 94.06 77 VAL A C 1
ATOM 618 O O . VAL A 1 77 ? -6.699 2.880 4.027 1.00 94.06 77 VAL A O 1
ATOM 621 N N . LEU A 1 78 ? -7.177 5.069 4.243 1.00 95.19 78 LEU A N 1
ATOM 622 C CA . LEU A 1 78 ? -7.822 4.949 5.553 1.00 95.19 78 LEU A CA 1
ATOM 623 C C . LEU A 1 78 ? -9.042 4.020 5.510 1.00 95.19 78 LEU A C 1
ATOM 625 O O . LEU A 1 78 ? -9.126 3.106 6.322 1.00 95.19 78 LEU A O 1
ATOM 629 N N . ASP A 1 79 ? -9.925 4.188 4.522 1.00 95.94 79 ASP A N 1
ATOM 630 C CA . ASP A 1 79 ? -11.128 3.362 4.361 1.00 95.94 79 ASP A CA 1
ATOM 631 C C . ASP A 1 79 ? -10.787 1.874 4.150 1.00 95.94 79 ASP A C 1
ATOM 633 O O . ASP A 1 79 ? -11.520 0.990 4.596 1.00 95.94 79 ASP A O 1
ATOM 637 N N . VAL A 1 80 ? -9.690 1.573 3.441 1.00 96.44 80 VAL A N 1
ATOM 638 C CA . VAL A 1 80 ? -9.200 0.196 3.273 1.00 96.44 80 VAL A CA 1
ATOM 639 C C . VAL A 1 80 ? -8.613 -0.323 4.579 1.00 96.44 80 VAL A C 1
ATOM 641 O O . VAL A 1 80 ? -8.953 -1.439 4.955 1.00 96.44 80 VAL A O 1
ATOM 644 N N . ILE A 1 81 ? -7.767 0.456 5.267 1.00 95.56 81 ILE A N 1
ATOM 645 C CA . ILE A 1 81 ? -7.150 0.036 6.533 1.00 95.56 81 ILE A CA 1
ATOM 646 C C . ILE A 1 81 ? -8.227 -0.302 7.560 1.00 95.56 81 ILE A C 1
ATOM 648 O O . ILE A 1 81 ? -8.226 -1.426 8.050 1.00 95.56 81 ILE A O 1
ATOM 652 N N . ASP A 1 82 ? -9.163 0.619 7.807 1.00 95.25 82 ASP A N 1
ATOM 653 C CA . ASP A 1 82 ? -10.243 0.431 8.780 1.00 95.25 82 ASP A CA 1
ATOM 654 C C . ASP A 1 82 ? -11.050 -0.845 8.447 1.00 95.25 82 ASP A C 1
ATOM 656 O O . ASP A 1 82 ? -11.292 -1.692 9.306 1.00 95.25 82 ASP A O 1
ATOM 660 N N . ARG A 1 83 ? -11.380 -1.058 7.162 1.00 95.38 83 ARG A N 1
ATOM 661 C CA . ARG A 1 83 ? -12.093 -2.263 6.711 1.00 95.38 83 ARG A CA 1
ATOM 662 C C . ARG A 1 83 ? -11.294 -3.546 6.936 1.00 95.38 83 ARG A C 1
ATOM 664 O O . ARG A 1 83 ? -11.868 -4.539 7.384 1.00 95.38 83 ARG A O 1
ATOM 671 N N . VAL A 1 84 ? -10.008 -3.586 6.578 1.00 95.31 84 VAL A N 1
ATOM 672 C CA . VAL A 1 84 ? -9.227 -4.831 6.676 1.00 95.31 84 VAL A CA 1
ATOM 673 C C . VAL A 1 84 ? -8.882 -5.170 8.118 1.00 95.31 84 VAL A C 1
ATOM 675 O O . VAL A 1 84 ? -8.902 -6.349 8.454 1.00 95.31 84 VAL A O 1
ATOM 678 N N . THR A 1 85 ? -8.637 -4.183 8.984 1.00 94.12 85 THR A N 1
ATOM 679 C CA . THR A 1 85 ? -8.374 -4.433 10.411 1.00 94.12 85 THR A CA 1
ATOM 680 C C . THR A 1 85 ? -9.589 -4.990 11.143 1.00 94.12 85 THR A C 1
ATOM 682 O O . THR A 1 85 ? -9.418 -5.763 12.081 1.00 94.12 85 THR A O 1
ATOM 685 N N . ASP A 1 86 ? -10.799 -4.659 10.686 1.00 93.75 86 ASP A N 1
ATOM 686 C CA . ASP A 1 86 ? -12.042 -5.199 11.246 1.00 93.75 86 ASP A CA 1
ATOM 687 C C . ASP A 1 86 ? -12.366 -6.614 10.737 1.00 93.75 86 ASP A C 1
ATOM 689 O O . ASP A 1 86 ? -13.070 -7.374 11.402 1.00 93.75 86 ASP A O 1
ATOM 693 N N . THR A 1 87 ? -11.885 -6.978 9.543 1.00 92.12 87 THR A N 1
ATOM 694 C CA . THR A 1 87 ? -12.322 -8.196 8.830 1.00 92.12 87 THR A CA 1
ATOM 695 C C . THR A 1 87 ? -11.269 -9.294 8.745 1.00 92.12 87 THR A C 1
ATOM 697 O O . THR A 1 87 ? -11.621 -10.452 8.523 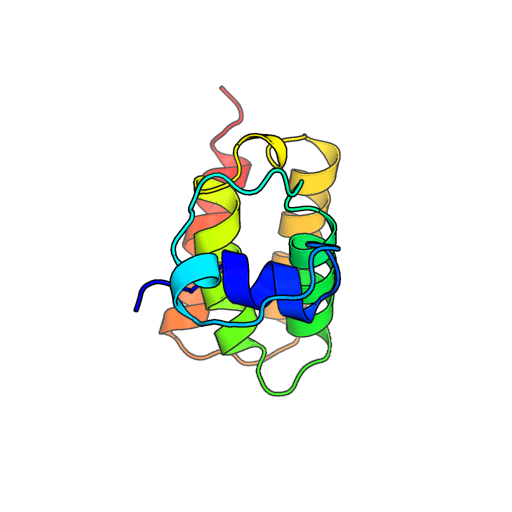1.00 92.12 87 THR A O 1
ATOM 700 N N . HIS A 1 88 ? -9.990 -8.963 8.912 1.00 92.19 88 HIS A N 1
ATOM 701 C CA . HIS A 1 88 ? -8.882 -9.891 8.727 1.00 92.19 88 HIS A CA 1
ATOM 702 C C . HIS A 1 88 ? -7.966 -9.926 9.944 1.00 92.19 88 HIS A C 1
ATOM 704 O O . HIS A 1 88 ? -7.677 -8.913 10.576 1.00 92.19 88 HIS A O 1
ATOM 710 N N . GLU A 1 89 ? -7.424 -11.110 10.221 1.00 91.50 89 GLU A N 1
ATOM 711 C CA . GLU A 1 89 ? -6.319 -11.242 11.161 1.00 91.50 89 GLU A CA 1
ATOM 712 C C . GLU A 1 89 ? -5.012 -10.774 10.513 1.00 91.50 89 GLU A C 1
ATOM 714 O O . GLU A 1 89 ? -4.718 -11.074 9.355 1.00 91.50 89 GLU A O 1
ATOM 719 N N . PHE A 1 90 ? -4.192 -10.070 11.281 1.00 92.88 90 PHE A N 1
ATOM 720 C CA . PHE A 1 90 ? -2.867 -9.616 10.876 1.00 92.88 90 PHE A CA 1
ATOM 721 C C . PHE A 1 90 ? -1.860 -9.990 11.956 1.00 92.88 90 PHE A C 1
ATOM 723 O O . PHE A 1 90 ? -2.188 -10.073 13.144 1.00 92.88 90 PHE A O 1
ATOM 730 N N . ALA A 1 91 ? -0.599 -10.154 11.566 1.00 94.12 91 ALA A N 1
ATOM 731 C CA . ALA A 1 91 ? 0.473 -10.219 12.539 1.00 94.12 91 ALA A CA 1
ATOM 732 C C . ALA A 1 91 ? 0.512 -8.917 13.357 1.00 94.12 91 ALA A C 1
ATOM 734 O O . ALA A 1 91 ? 0.272 -7.819 12.847 1.00 94.12 91 ALA A O 1
ATOM 735 N N . ARG A 1 92 ? 0.887 -9.024 14.637 1.00 93.75 92 ARG A N 1
ATOM 736 C CA . ARG A 1 92 ? 0.959 -7.871 15.551 1.00 93.75 92 ARG A CA 1
ATOM 737 C C . ARG A 1 92 ? 1.823 -6.729 14.998 1.00 93.75 92 ARG A C 1
ATOM 739 O O . ARG A 1 92 ? 1.494 -5.563 15.197 1.00 93.75 92 ARG A O 1
ATOM 746 N N . ASP A 1 93 ? 2.924 -7.050 14.316 1.00 93.38 93 ASP A N 1
ATOM 747 C CA . ASP A 1 93 ? 3.789 -6.029 13.711 1.00 93.38 93 ASP A CA 1
ATOM 748 C C . ASP A 1 93 ? 3.112 -5.300 12.541 1.00 93.38 93 ASP A C 1
ATOM 750 O O . ASP A 1 93 ? 3.275 -4.088 12.398 1.00 93.38 93 ASP A O 1
ATOM 754 N N . SER A 1 94 ? 2.325 -6.015 11.736 1.00 93.88 94 SER A N 1
ATOM 755 C CA . SER A 1 94 ? 1.559 -5.447 10.626 1.00 93.88 94 SER A CA 1
ATOM 756 C C . SER A 1 94 ? 0.456 -4.524 11.126 1.00 93.88 94 SER A C 1
ATOM 758 O O . SER A 1 94 ? 0.377 -3.399 10.645 1.00 93.88 94 SER A O 1
ATOM 760 N N . LEU A 1 95 ? -0.314 -4.939 12.142 1.00 94.56 95 LEU A N 1
ATOM 761 C CA . LEU A 1 95 ? -1.323 -4.078 12.779 1.00 94.56 95 LEU A CA 1
ATOM 762 C C . LEU A 1 95 ? -0.704 -2.772 13.268 1.00 94.56 95 LEU A C 1
ATOM 764 O O . LEU A 1 95 ? -1.144 -1.696 12.885 1.00 94.56 95 LEU A O 1
ATOM 768 N N . ARG A 1 96 ? 0.408 -2.864 14.005 1.00 94.69 96 ARG A N 1
ATOM 769 C CA . ARG A 1 96 ? 1.130 -1.686 14.496 1.00 94.69 96 ARG A CA 1
ATOM 770 C C . ARG A 1 96 ? 1.535 -0.730 13.369 1.00 94.69 96 ARG A C 1
ATOM 772 O O . ARG A 1 96 ? 1.527 0.480 13.570 1.00 94.69 96 ARG A O 1
ATOM 779 N N . LYS A 1 97 ? 1.917 -1.246 12.200 1.00 93.38 97 LYS A N 1
ATOM 780 C CA . LYS A 1 97 ? 2.271 -0.420 11.034 1.00 93.38 97 LYS A CA 1
ATOM 781 C C . LYS A 1 97 ? 1.049 0.220 10.390 1.00 93.38 97 LYS A C 1
ATOM 783 O O . LYS A 1 97 ? 1.118 1.389 10.031 1.00 93.38 97 LYS A O 1
ATOM 788 N N . LEU A 1 98 ? -0.051 -0.518 10.260 1.00 94.56 98 LEU A N 1
ATOM 789 C CA . LEU A 1 98 ? -1.308 0.033 9.759 1.00 94.56 98 LEU A CA 1
ATOM 790 C C . LEU A 1 98 ? -1.827 1.137 10.688 1.00 94.56 98 LEU A C 1
ATOM 792 O O . LEU A 1 98 ? -2.169 2.210 10.204 1.00 94.56 98 LEU A O 1
ATOM 796 N N . ASP A 1 99 ? -1.761 0.939 12.006 1.00 94.00 99 ASP A N 1
ATOM 797 C CA . ASP A 1 99 ? -2.121 1.955 13.002 1.00 94.00 99 ASP A CA 1
ATOM 798 C C . ASP A 1 99 ? -1.240 3.204 12.891 1.00 94.00 99 ASP A C 1
ATOM 800 O O . ASP A 1 99 ? -1.739 4.330 12.866 1.00 94.00 99 ASP A O 1
ATOM 804 N N . GLN A 1 100 ? 0.081 3.021 12.789 1.00 92.19 100 GLN A N 1
ATOM 805 C CA . GLN A 1 100 ? 1.032 4.121 12.603 1.00 92.19 100 GLN A CA 1
ATOM 806 C C . GLN A 1 100 ? 0.752 4.905 11.320 1.00 92.19 100 GLN A C 1
ATOM 808 O O . GLN A 1 100 ? 0.781 6.137 11.334 1.00 92.19 100 GLN A O 1
ATOM 813 N N . LEU A 1 101 ? 0.467 4.201 10.224 1.00 91.69 101 LEU A N 1
ATOM 814 C CA . LEU A 1 101 ? 0.141 4.813 8.945 1.00 91.69 101 LEU A CA 1
ATOM 815 C C . LEU A 1 101 ? -1.186 5.574 9.014 1.00 91.69 101 LEU A C 1
ATOM 817 O O . LEU A 1 101 ? -1.236 6.739 8.622 1.00 91.69 101 LEU A O 1
ATOM 821 N N . SER A 1 102 ? -2.237 4.959 9.557 1.00 92.75 102 SER A N 1
ATOM 822 C CA . SER A 1 102 ? -3.540 5.599 9.749 1.00 92.75 102 SER A CA 1
ATOM 823 C C . SER A 1 102 ? -3.432 6.847 10.618 1.00 92.75 102 SER A C 1
ATOM 825 O O . SER A 1 102 ? -3.996 7.889 10.283 1.00 92.75 102 SER A O 1
ATOM 827 N N . TYR A 1 103 ? -2.656 6.783 11.700 1.00 91.94 103 TYR A N 1
ATOM 828 C CA . TYR A 1 103 ? -2.384 7.935 12.553 1.00 91.94 103 TYR A CA 1
ATOM 829 C C . TYR A 1 103 ? -1.651 9.054 11.799 1.00 91.94 103 TYR A C 1
ATOM 831 O O . TYR A 1 103 ? -2.070 10.212 11.860 1.00 91.94 103 TYR A O 1
ATOM 839 N N . ALA A 1 104 ? -0.591 8.730 11.052 1.00 89.81 104 ALA A N 1
ATOM 840 C CA . ALA A 1 104 ? 0.150 9.703 10.249 1.00 89.81 104 ALA A CA 1
ATOM 841 C C . ALA A 1 104 ? -0.753 10.389 9.209 1.00 89.81 104 ALA A C 1
ATOM 843 O O . ALA A 1 104 ? -0.818 11.612 9.154 1.00 89.81 104 ALA A O 1
ATOM 844 N N . LEU A 1 105 ? -1.532 9.618 8.450 1.00 89.31 105 LEU A N 1
ATOM 845 C CA . LEU A 1 105 ? -2.433 10.152 7.427 1.00 89.31 105 LEU A CA 1
ATOM 846 C C . LEU A 1 105 ? -3.523 11.064 8.015 1.00 89.31 105 LEU A C 1
ATOM 848 O O . LEU A 1 105 ? -3.817 12.119 7.449 1.00 89.31 105 LEU A O 1
ATOM 852 N N . ARG A 1 106 ? -4.107 10.696 9.162 1.00 90.19 106 ARG A N 1
ATOM 853 C CA . ARG A 1 106 ? -5.121 11.518 9.849 1.00 90.19 106 ARG A CA 1
ATOM 854 C C . ARG A 1 106 ? -4.522 12.787 10.466 1.00 90.19 106 ARG A C 1
ATOM 856 O O . ARG A 1 106 ? -5.201 13.808 10.507 1.00 90.19 106 ARG A O 1
ATOM 863 N N . SER A 1 107 ? -3.269 12.736 10.922 1.00 86.88 107 SER A N 1
ATOM 864 C CA . SER A 1 107 ? -2.578 13.871 11.556 1.00 86.88 107 SER A CA 1
ATOM 865 C C . SER A 1 107 ? -1.929 14.846 10.571 1.00 86.88 107 SER A C 1
ATOM 867 O O . SER A 1 107 ? -1.702 15.995 10.938 1.00 86.88 107 SER A O 1
ATOM 869 N N . SER A 1 108 ? -1.712 14.462 9.310 1.00 71.19 108 SER A N 1
ATOM 870 C CA . SER A 1 108 ? -1.252 15.356 8.232 1.00 71.19 108 SER A CA 1
ATOM 871 C C . SER A 1 108 ? -2.320 16.379 7.778 1.00 71.19 108 SER A C 1
ATOM 873 O O . SER A 1 108 ? -2.415 16.694 6.592 1.00 71.19 108 SER A O 1
ATOM 875 N N . HIS A 1 109 ? -3.174 16.847 8.693 1.00 51.59 109 HIS A N 1
ATOM 876 C CA . HIS A 1 109 ? -4.250 17.826 8.494 1.00 51.59 109 HIS A CA 1
ATOM 877 C C . HIS A 1 109 ? -3.940 19.158 9.208 1.00 51.59 109 HIS A C 1
ATOM 879 O O . HIS A 1 109 ? -4.818 19.767 9.818 1.00 51.59 109 HIS A O 1
ATOM 885 N N . VAL A 1 110 ? -2.670 19.579 9.144 1.00 41.19 110 VAL A N 1
ATOM 886 C CA . VAL A 1 110 ? -2.163 20.900 9.554 1.00 41.19 110 VAL A CA 1
ATOM 887 C C . VAL A 1 110 ? -1.290 21.453 8.439 1.00 41.19 110 VAL A C 1
ATOM 889 O O . VAL A 1 110 ? -0.448 20.675 7.935 1.00 41.19 110 VAL A O 1
#

pLDDT: mean 85.14, std 12.17, range [41.19, 96.44]